Protein AF-A0A7J8QFJ9-F1 (afdb_monomer_lite)

InterPro domains:
  IPR011205 Uncharacterised conserved protein UCP015417, vWA [PTHR31373] (1-65)
  IPR056690 Domain of unknown function DUF7788 [PF25043] (13-65)

Organism: Gossypium raimondii (NCBI:txid29730)

Sequence (73 aa):
MVEDVGKKRKLTNCIAVCDVSGSMFGIPMDVAVALELLVSELSEEPWKGKVITFSANPQLHLVKGGCNTPNPY

Secondary structure (DSSP, 8-state):
--HHHHTT--BTT--EEEE-SGGGTTHHHHHHHHHHHHHHHHBPTTTTTEEEEESSS-EEEE-----------

Radius of gyration: 14.22 Å; chains: 1; bounding box: 33×33×33 Å

Structure (mmCIF, N/CA/C/O backbone):
data_AF-A0A7J8QFJ9-F1
#
_entry.id   AF-A0A7J8QFJ9-F1
#
loop_
_atom_site.group_PDB
_atom_site.id
_atom_site.type_symbol
_atom_site.label_atom_id
_atom_site.label_alt_id
_atom_site.label_comp_id
_atom_site.label_asym_id
_atom_site.label_entity_id
_atom_site.label_seq_id
_atom_site.pdbx_PDB_ins_code
_atom_site.Cartn_x
_atom_site.Cartn_y
_atom_site.Cartn_z
_atom_site.occupancy
_atom_site.B_iso_or_equiv
_atom_site.auth_seq_id
_atom_site.auth_comp_id
_atom_site.auth_asym_id
_atom_site.auth_atom_id
_atom_site.pdbx_PDB_model_num
ATOM 1 N N . MET A 1 1 ? -18.204 -8.224 -7.074 1.00 52.91 1 MET A N 1
ATOM 2 C CA . MET A 1 1 ? -16.898 -8.898 -6.866 1.00 52.91 1 MET A CA 1
ATOM 3 C C . MET A 1 1 ? -15.992 -8.163 -5.869 1.00 52.91 1 MET A C 1
ATOM 5 O O . MET A 1 1 ? -15.218 -8.828 -5.201 1.00 52.91 1 MET A O 1
ATOM 9 N N . VAL A 1 2 ? -16.131 -6.840 -5.688 1.00 52.47 2 VAL A N 1
ATOM 10 C CA . VAL A 1 2 ? -15.432 -6.065 -4.631 1.00 52.47 2 VAL A CA 1
ATOM 11 C C . VAL A 1 2 ? -16.180 -6.102 -3.283 1.00 52.47 2 VAL A C 1
ATOM 13 O O . VAL A 1 2 ? -15.580 -6.098 -2.214 1.00 52.47 2 VAL A O 1
ATOM 16 N N . GLU A 1 3 ? -17.506 -6.234 -3.321 1.00 55.00 3 GLU A N 1
ATOM 17 C CA . GLU A 1 3 ? -18.367 -6.214 -2.128 1.00 55.00 3 GLU A CA 1
ATOM 18 C C . GLU A 1 3 ? -18.232 -7.465 -1.237 1.00 55.00 3 GLU A C 1
ATOM 20 O O . GLU A 1 3 ? -18.401 -7.382 -0.020 1.00 55.00 3 GLU A O 1
ATOM 25 N N . ASP A 1 4 ? -17.876 -8.622 -1.809 1.00 55.50 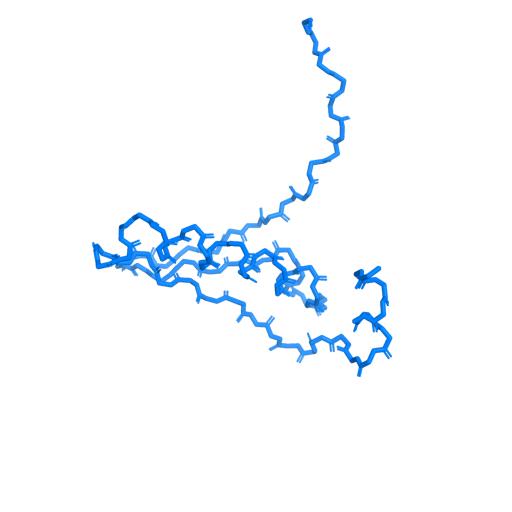4 ASP A N 1
ATOM 26 C CA . ASP A 1 4 ? -17.707 -9.873 -1.051 1.00 55.50 4 ASP A CA 1
ATOM 27 C C . ASP A 1 4 ? -16.430 -9.895 -0.201 1.00 55.50 4 ASP A C 1
ATOM 29 O O . ASP A 1 4 ? -16.374 -10.577 0.826 1.00 55.50 4 ASP A O 1
ATOM 33 N N . VAL A 1 5 ? -15.417 -9.110 -0.578 1.00 55.53 5 VAL A N 1
ATOM 34 C CA . VAL A 1 5 ? -14.176 -8.969 0.200 1.00 55.53 5 VAL A CA 1
ATOM 35 C C . VAL A 1 5 ? -14.412 -8.074 1.423 1.00 55.53 5 VAL A C 1
ATOM 37 O O . VAL A 1 5 ? -13.885 -8.345 2.501 1.00 55.53 5 VAL A O 1
ATOM 40 N N . GLY A 1 6 ? -15.313 -7.090 1.314 1.00 50.59 6 GLY A N 1
ATOM 41 C CA . GLY A 1 6 ? -15.722 -6.233 2.433 1.00 50.59 6 GLY A CA 1
ATOM 42 C C . GLY A 1 6 ? -16.466 -6.969 3.557 1.00 50.59 6 GLY A C 1
ATOM 43 O O . GLY A 1 6 ? -16.427 -6.531 4.706 1.00 50.59 6 GLY A O 1
ATOM 44 N N . LYS A 1 7 ? -17.101 -8.114 3.262 1.00 49.19 7 LYS A N 1
ATOM 45 C CA . LYS A 1 7 ? -17.827 -8.931 4.253 1.00 49.19 7 LYS A CA 1
ATOM 46 C C . LYS A 1 7 ? -16.931 -9.834 5.106 1.00 49.19 7 LYS A C 1
ATOM 48 O O . LYS A 1 7 ? -17.397 -10.308 6.140 1.00 49.19 7 LYS A O 1
ATOM 53 N N . LYS A 1 8 ? -15.679 -10.101 4.707 1.00 50.91 8 LYS A N 1
ATOM 54 C CA . LYS A 1 8 ? -14.855 -11.148 5.350 1.00 50.91 8 LYS A CA 1
ATOM 55 C C . LYS A 1 8 ? -13.800 -10.679 6.347 1.00 50.91 8 LYS A C 1
ATOM 57 O O . LYS A 1 8 ? -13.321 -11.524 7.093 1.00 50.91 8 LYS A O 1
ATOM 62 N N . ARG A 1 9 ? -13.487 -9.384 6.400 1.00 54.41 9 ARG A N 1
ATOM 63 C CA . ARG A 1 9 ? -12.739 -8.653 7.447 1.00 54.41 9 ARG A CA 1
ATOM 64 C C . ARG A 1 9 ? -12.163 -7.437 6.742 1.00 54.41 9 ARG A C 1
ATOM 66 O O . ARG A 1 9 ? -11.318 -7.590 5.865 1.00 54.41 9 ARG A O 1
ATOM 73 N N . LYS A 1 10 ? -12.613 -6.243 7.105 1.00 60.78 10 LYS A N 1
ATOM 74 C CA . LYS A 1 10 ? -11.885 -5.041 6.714 1.00 60.78 10 LYS A CA 1
ATOM 75 C C . LYS A 1 10 ? -10.515 -5.086 7.388 1.00 60.78 10 LYS A C 1
ATOM 77 O O . LYS A 1 10 ? -10.401 -5.570 8.518 1.00 60.78 10 LYS A O 1
ATOM 82 N N . LEU A 1 11 ? -9.475 -4.677 6.675 1.00 64.50 11 LEU A N 1
ATOM 83 C CA . LEU A 1 11 ? -8.113 -4.752 7.186 1.00 64.50 11 LEU A CA 1
ATOM 84 C C . LEU A 1 11 ? -7.935 -3.678 8.269 1.00 64.50 11 LEU A C 1
ATOM 86 O O . LEU A 1 11 ? -7.668 -2.511 7.984 1.00 64.50 11 LEU A O 1
ATOM 90 N N . THR A 1 12 ? -8.138 -4.066 9.528 1.00 62.66 12 THR A N 1
ATOM 91 C CA . THR A 1 12 ? -7.951 -3.191 10.687 1.00 62.66 12 THR A CA 1
ATOM 92 C C . THR A 1 12 ? -6.450 -2.961 10.882 1.00 62.66 12 THR A C 1
ATOM 94 O O . THR A 1 12 ? -5.738 -3.895 11.249 1.00 62.66 12 THR A O 1
ATOM 97 N N . ASN A 1 13 ? -5.972 -1.735 10.656 1.00 67.19 13 ASN A N 1
ATOM 98 C CA . ASN A 1 13 ? -4.563 -1.321 10.793 1.00 67.19 13 ASN A CA 1
ATOM 99 C C . ASN A 1 13 ? -3.578 -1.850 9.732 1.00 67.19 13 ASN A C 1
ATOM 101 O O . ASN A 1 13 ? -2.409 -2.073 10.044 1.00 67.19 13 ASN A O 1
ATOM 105 N N . CYS A 1 14 ? -4.003 -2.013 8.478 1.00 69.69 14 CYS A N 1
ATOM 106 C CA . CYS A 1 14 ? -3.061 -2.255 7.381 1.00 69.69 14 CYS A CA 1
ATOM 107 C C . CYS A 1 14 ? -2.740 -0.959 6.633 1.00 69.69 14 CYS A C 1
ATOM 109 O O . CYS A 1 14 ? -3.641 -0.251 6.180 1.00 69.69 14 CYS A O 1
ATOM 111 N N . ILE A 1 15 ? -1.445 -0.685 6.477 1.00 77.62 15 ILE A N 1
ATOM 112 C CA . ILE A 1 15 ? -0.925 0.354 5.595 1.00 77.62 15 ILE A CA 1
ATOM 113 C C . ILE A 1 15 ? -0.183 -0.312 4.448 1.00 77.62 15 ILE A C 1
ATOM 115 O O . ILE A 1 15 ? 0.616 -1.226 4.659 1.00 77.62 15 ILE A O 1
ATOM 119 N N . ALA A 1 16 ? -0.497 0.116 3.236 1.00 80.25 16 ALA A N 1
ATOM 120 C CA . ALA A 1 16 ? 0.191 -0.352 2.055 1.00 80.25 16 ALA A CA 1
ATOM 121 C C . ALA A 1 16 ? 1.457 0.497 1.860 1.00 80.25 16 ALA A C 1
ATOM 123 O O . ALA A 1 16 ? 1.427 1.715 2.062 1.00 80.25 16 ALA A O 1
ATOM 124 N N . VAL A 1 17 ? 2.571 -0.178 1.576 1.00 81.12 17 VAL A N 1
ATOM 125 C CA . VAL A 1 17 ? 3.875 0.444 1.348 1.00 81.12 17 VAL A CA 1
ATOM 126 C C . VAL A 1 17 ? 4.413 -0.081 0.024 1.00 81.12 17 VAL A C 1
ATOM 128 O O . VAL A 1 17 ? 4.704 -1.275 -0.082 1.00 81.12 17 VAL A O 1
ATOM 131 N N . CYS A 1 18 ? 4.533 0.786 -0.976 1.00 77.69 18 CYS A N 1
ATOM 132 C CA . CYS A 1 18 ? 5.055 0.425 -2.292 1.00 77.69 18 CYS A CA 1
ATOM 133 C C . CYS A 1 18 ? 6.529 0.804 -2.427 1.00 77.69 18 CYS A C 1
ATOM 135 O O . CYS A 1 18 ? 6.887 1.977 -2.330 1.00 77.69 18 CYS A O 1
ATOM 137 N N . ASP A 1 19 ? 7.385 -0.174 -2.718 1.00 76.81 19 ASP A N 1
ATOM 138 C CA . ASP A 1 19 ? 8.752 0.080 -3.171 1.00 76.81 19 ASP A CA 1
ATOM 139 C C . ASP A 1 19 ? 8.724 0.721 -4.563 1.00 76.81 19 ASP A C 1
ATOM 141 O O . ASP A 1 19 ? 8.116 0.201 -5.494 1.00 76.81 19 ASP A O 1
ATOM 145 N N . VAL A 1 20 ? 9.331 1.900 -4.687 1.00 69.38 20 VAL A N 1
ATOM 146 C CA . VAL A 1 20 ? 9.485 2.620 -5.961 1.00 69.38 20 VAL A CA 1
ATOM 147 C C . VAL A 1 20 ? 10.961 2.783 -6.326 1.00 69.38 20 VAL A C 1
ATOM 149 O O . VAL A 1 20 ? 11.332 3.672 -7.095 1.00 69.38 20 VAL A O 1
ATOM 152 N N . SER A 1 21 ? 11.831 1.946 -5.754 1.00 71.00 21 SER A N 1
ATOM 153 C CA . SER A 1 21 ? 13.249 1.907 -6.095 1.00 71.00 21 SER A CA 1
ATOM 154 C C . SER A 1 21 ? 13.462 1.543 -7.569 1.00 71.00 21 SER A C 1
ATOM 156 O O . SER A 1 21 ? 12.615 0.941 -8.228 1.00 71.00 21 SER A O 1
ATOM 158 N N . GLY A 1 22 ? 14.615 1.935 -8.120 1.00 66.38 22 GLY A N 1
ATOM 159 C CA . GLY A 1 22 ? 14.893 1.845 -9.560 1.00 66.38 22 GLY A CA 1
ATOM 160 C C . GLY A 1 22 ? 14.830 0.433 -10.165 1.00 66.38 22 GLY A C 1
ATOM 161 O O . GLY A 1 22 ? 14.794 0.309 -11.386 1.00 66.38 22 GLY A O 1
ATOM 162 N N . SER A 1 23 ? 14.783 -0.625 -9.347 1.00 65.88 23 SER A N 1
ATOM 163 C CA . SER A 1 23 ? 14.569 -2.012 -9.784 1.00 65.88 23 SER A CA 1
ATOM 164 C C . SER A 1 23 ? 13.108 -2.328 -10.135 1.00 65.88 23 SER A C 1
ATOM 166 O O . SER A 1 23 ? 12.851 -3.335 -10.792 1.00 65.88 23 SER A O 1
ATOM 168 N N . MET A 1 24 ? 12.157 -1.477 -9.736 1.00 66.94 24 MET A N 1
ATOM 169 C CA . MET A 1 24 ? 10.720 -1.660 -9.972 1.00 66.94 24 MET A CA 1
ATOM 170 C C . MET A 1 24 ? 10.234 -1.059 -11.303 1.00 66.94 24 MET A C 1
ATOM 172 O O . MET A 1 24 ? 9.037 -1.025 -11.557 1.00 66.94 24 MET A O 1
ATOM 176 N N . PHE A 1 25 ? 11.128 -0.598 -12.183 1.00 66.06 25 PHE A N 1
ATOM 177 C CA . PHE A 1 25 ? 10.737 0.061 -13.433 1.00 66.06 25 PHE A CA 1
ATOM 178 C C . PHE A 1 25 ? 9.939 -0.865 -14.377 1.00 66.06 25 PHE A C 1
ATOM 180 O O . PHE A 1 25 ? 10.370 -1.974 -14.697 1.00 66.06 25 PHE A O 1
ATOM 187 N N . GLY A 1 26 ? 8.788 -0.385 -14.862 1.00 78.94 26 GLY A N 1
ATOM 188 C CA . GLY A 1 26 ? 7.907 -1.091 -15.798 1.00 78.94 26 GLY A CA 1
ATOM 189 C C . GLY A 1 26 ? 6.750 -1.828 -15.112 1.00 78.94 26 GLY A C 1
ATOM 190 O O . GLY A 1 26 ? 6.194 -1.356 -14.127 1.00 78.94 26 GLY A O 1
ATOM 191 N N . ILE A 1 27 ? 6.423 -3.021 -15.619 1.00 78.81 27 ILE A N 1
ATOM 192 C CA . ILE A 1 27 ? 5.315 -3.876 -15.148 1.00 78.81 27 ILE A CA 1
ATOM 193 C C . ILE A 1 27 ? 5.267 -4.066 -13.617 1.00 78.81 27 ILE A C 1
ATOM 195 O O . ILE A 1 27 ? 4.168 -4.022 -13.060 1.00 78.81 27 ILE A O 1
ATOM 199 N N . PRO A 1 28 ? 6.388 -4.290 -12.897 1.00 78.81 28 PRO A N 1
ATOM 200 C CA . PRO A 1 28 ? 6.299 -4.542 -11.463 1.00 78.81 28 PRO A CA 1
ATOM 201 C C . PRO A 1 28 ? 5.857 -3.306 -10.656 1.00 78.81 28 PRO A C 1
ATOM 203 O O . PRO A 1 28 ? 5.204 -3.483 -9.630 1.00 78.81 28 PRO A O 1
ATOM 206 N N . MET A 1 29 ? 6.111 -2.079 -11.130 1.00 80.12 29 MET A N 1
ATOM 207 C CA . MET A 1 29 ? 5.572 -0.853 -10.524 1.00 80.12 29 MET A CA 1
ATOM 208 C C . MET A 1 29 ? 4.062 -0.730 -10.746 1.00 80.12 29 MET A C 1
ATOM 210 O O . MET A 1 29 ? 3.341 -0.442 -9.795 1.00 80.12 29 MET A O 1
ATOM 214 N N . ASP A 1 30 ? 3.564 -1.016 -11.952 1.00 81.12 30 ASP A N 1
ATOM 215 C CA . ASP A 1 30 ? 2.122 -0.945 -12.244 1.00 81.12 30 ASP A CA 1
ATOM 216 C C . ASP A 1 30 ? 1.318 -1.917 -11.368 1.00 81.12 30 ASP A C 1
ATOM 218 O O . ASP A 1 30 ? 0.273 -1.566 -10.813 1.00 81.12 30 ASP A O 1
ATOM 222 N N . VAL A 1 31 ? 1.833 -3.140 -11.195 1.00 84.19 31 VAL A N 1
ATOM 223 C CA . VAL A 1 31 ? 1.217 -4.155 -10.328 1.00 84.19 31 VAL A CA 1
ATOM 224 C C . VAL A 1 31 ? 1.257 -3.726 -8.861 1.00 84.19 31 VAL A C 1
ATOM 226 O O . VAL A 1 31 ? 0.264 -3.899 -8.151 1.00 84.19 31 VAL A O 1
ATOM 229 N N . ALA A 1 32 ? 2.375 -3.155 -8.403 1.00 83.19 32 ALA A N 1
ATOM 230 C CA . ALA A 1 32 ? 2.515 -2.690 -7.029 1.00 83.19 32 ALA A CA 1
ATOM 231 C C . ALA A 1 32 ? 1.543 -1.540 -6.719 1.00 83.19 32 ALA A C 1
ATOM 233 O O . ALA A 1 32 ? 0.821 -1.619 -5.727 1.00 83.19 32 ALA A O 1
ATOM 234 N N . VAL A 1 33 ? 1.429 -0.549 -7.609 1.00 81.31 33 VAL A N 1
ATOM 235 C CA . VAL A 1 33 ? 0.477 0.568 -7.478 1.00 81.31 33 VAL A CA 1
ATOM 236 C C . VAL A 1 33 ? -0.970 0.068 -7.476 1.00 81.31 33 VAL A C 1
ATOM 238 O O . VAL A 1 33 ? -1.759 0.468 -6.620 1.00 81.31 33 VAL A O 1
ATOM 241 N N . ALA A 1 34 ? -1.335 -0.840 -8.388 1.00 84.56 34 ALA A N 1
ATOM 242 C CA . ALA A 1 34 ? -2.689 -1.395 -8.440 1.00 84.56 34 ALA A CA 1
ATOM 243 C C . ALA A 1 34 ? -3.060 -2.163 -7.157 1.00 84.56 34 ALA A C 1
ATOM 245 O O . ALA A 1 34 ? -4.180 -2.039 -6.653 1.00 84.56 34 ALA A O 1
ATOM 246 N N . LEU A 1 35 ? -2.117 -2.934 -6.606 1.00 83.25 35 LEU A N 1
ATOM 247 C CA . LEU A 1 35 ? -2.308 -3.646 -5.344 1.00 83.25 35 LEU A CA 1
ATOM 248 C C . LEU A 1 35 ? -2.402 -2.676 -4.159 1.00 83.25 35 LEU A C 1
ATOM 250 O O . LEU A 1 35 ? -3.236 -2.872 -3.277 1.00 83.25 35 LEU A O 1
ATOM 254 N N . GLU A 1 36 ? -1.585 -1.623 -4.147 1.00 83.38 36 GLU A N 1
ATOM 255 C CA . GLU A 1 36 ? -1.580 -0.608 -3.093 1.00 83.38 36 GLU A CA 1
ATOM 256 C C . GLU A 1 36 ? -2.923 0.129 -3.016 1.00 83.38 36 GLU A C 1
ATOM 258 O O . GLU A 1 36 ? -3.484 0.288 -1.931 1.00 83.38 36 GLU A O 1
ATOM 263 N N . LEU A 1 37 ? -3.486 0.488 -4.174 1.00 82.06 37 LEU A N 1
ATOM 264 C CA . LEU A 1 37 ? -4.818 1.084 -4.291 1.00 82.06 37 LEU A CA 1
ATOM 265 C C . LEU A 1 37 ? -5.906 0.149 -3.751 1.00 82.06 37 LEU A C 1
ATOM 267 O O . LEU A 1 37 ? -6.725 0.573 -2.935 1.00 82.06 37 LEU A O 1
ATOM 271 N N . LEU A 1 38 ? -5.878 -1.130 -4.137 1.00 83.31 38 LEU A N 1
ATOM 272 C CA . LEU A 1 38 ? -6.835 -2.126 -3.650 1.00 83.31 38 LEU A CA 1
ATOM 273 C C . LEU A 1 38 ? -6.756 -2.290 -2.125 1.00 83.31 38 LEU A C 1
ATOM 275 O O . LEU A 1 38 ? -7.782 -2.317 -1.445 1.00 83.31 38 LEU A O 1
ATOM 279 N N . VA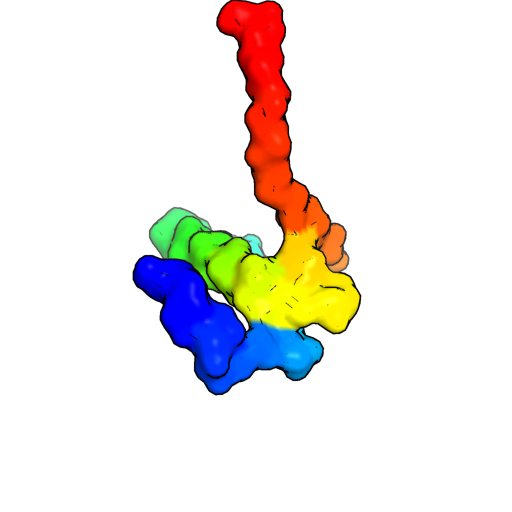L A 1 39 ? -5.546 -2.383 -1.569 1.00 81.62 39 VAL A N 1
ATOM 280 C CA .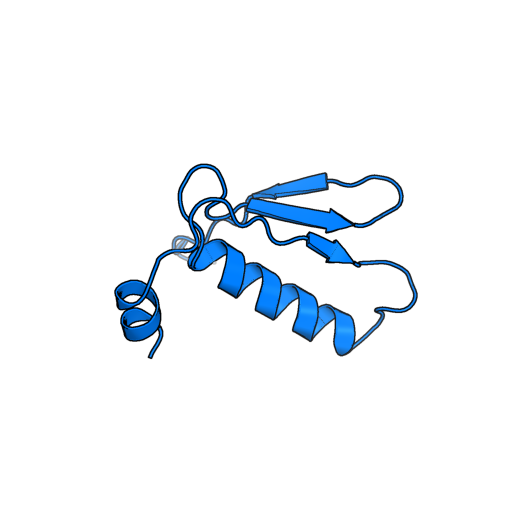 VAL A 1 39 ? -5.345 -2.485 -0.116 1.00 81.62 39 VAL A CA 1
ATOM 281 C C . VAL A 1 39 ? -5.831 -1.213 0.582 1.00 81.62 39 VAL A C 1
ATOM 283 O O . VAL A 1 39 ? -6.494 -1.306 1.611 1.00 81.62 39 VAL A O 1
ATOM 286 N N . SER A 1 40 ? -5.576 -0.038 0.006 1.00 81.00 40 SER A N 1
ATOM 287 C CA . SER A 1 40 ? -6.021 1.247 0.551 1.00 81.00 40 SER A CA 1
ATOM 288 C C . SER A 1 40 ? -7.551 1.382 0.605 1.00 81.00 40 SER A C 1
ATOM 290 O O . SER A 1 40 ? -8.082 1.978 1.547 1.00 81.00 40 SER A O 1
ATOM 292 N N . GLU A 1 41 ? -8.270 0.800 -0.361 1.00 80.31 41 GLU A N 1
ATOM 293 C CA . GLU A 1 41 ? -9.740 0.737 -0.369 1.00 80.31 41 GLU A CA 1
ATOM 294 C C . GLU A 1 41 ? -10.304 -0.270 0.645 1.00 80.31 41 GLU A C 1
ATOM 296 O O . GLU A 1 41 ? -11.363 -0.029 1.237 1.00 80.31 41 GLU A O 1
ATOM 301 N N . LEU A 1 42 ? -9.603 -1.388 0.856 1.00 79.00 42 LEU A N 1
ATOM 302 C CA . LEU A 1 42 ? -9.978 -2.438 1.811 1.00 79.00 42 LEU A CA 1
ATOM 303 C C . LEU A 1 42 ? -9.618 -2.094 3.270 1.00 79.00 42 LEU A C 1
ATOM 305 O O . LEU A 1 42 ? -10.179 -2.695 4.197 1.00 79.00 42 LEU A O 1
ATOM 309 N N . SER A 1 43 ? -8.695 -1.155 3.482 1.00 78.00 43 SER A N 1
ATOM 310 C CA . SER A 1 43 ? -8.285 -0.668 4.800 1.00 78.00 43 SER A CA 1
ATOM 311 C C . SER A 1 43 ? -9.336 0.232 5.459 1.00 78.00 43 SER A C 1
ATOM 313 O O . SER A 1 43 ? -10.089 0.960 4.809 1.00 78.00 43 SER A O 1
ATOM 315 N N . GLU A 1 44 ? -9.378 0.193 6.792 1.00 78.12 44 GLU A N 1
ATOM 316 C CA . GLU A 1 44 ? -10.215 1.080 7.608 1.00 78.12 44 GLU A CA 1
ATOM 317 C C . GLU A 1 44 ? -9.500 2.374 8.022 1.00 78.12 44 GLU A C 1
ATOM 319 O O . GLU A 1 44 ? -8.280 2.520 7.915 1.00 78.12 44 GLU A O 1
ATOM 324 N N . GLU A 1 45 ? -10.287 3.341 8.499 1.00 75.19 45 GLU A N 1
ATOM 325 C CA . GLU A 1 45 ? -9.764 4.554 9.130 1.00 75.19 45 GLU A CA 1
ATOM 326 C C . GLU A 1 45 ? -8.810 4.188 10.283 1.00 75.19 45 GLU A C 1
ATOM 328 O O . GLU A 1 45 ? -9.107 3.267 11.048 1.00 75.19 45 GLU A O 1
ATOM 333 N N . PRO A 1 46 ? -7.662 4.875 10.432 1.00 72.38 46 PRO A N 1
ATOM 334 C CA . PRO A 1 46 ? -7.277 6.135 9.786 1.00 72.38 46 PRO A CA 1
ATOM 335 C C . PRO A 1 46 ? -6.468 5.972 8.486 1.00 72.38 46 PRO A C 1
ATOM 337 O O . PRO A 1 46 ? -5.938 6.963 7.982 1.00 72.38 46 PRO A O 1
ATOM 340 N N . TRP A 1 47 ? -6.286 4.748 7.986 1.00 76.25 47 TRP A N 1
ATOM 341 C CA . TRP A 1 47 ? -5.376 4.433 6.872 1.00 76.25 47 TRP A CA 1
ATOM 342 C C . TRP A 1 47 ? -6.079 4.267 5.528 1.00 76.25 47 TRP A C 1
ATOM 344 O O . TRP A 1 47 ? -5.422 4.148 4.497 1.00 76.25 47 TRP A O 1
ATOM 354 N N . LYS A 1 48 ? -7.410 4.294 5.533 1.00 79.38 48 LYS A N 1
ATOM 355 C CA . LYS A 1 48 ? -8.225 4.262 4.327 1.00 79.38 48 LYS A CA 1
ATOM 356 C C . LYS A 1 48 ? -7.831 5.384 3.366 1.00 79.38 48 LYS A C 1
ATOM 358 O O . LYS A 1 48 ? -7.756 6.552 3.750 1.00 79.38 48 LYS A O 1
ATOM 363 N N . GLY A 1 49 ? -7.571 5.027 2.111 1.00 79.19 49 GLY A N 1
ATOM 364 C CA . GLY A 1 49 ? -7.143 5.986 1.092 1.00 79.19 49 GLY A CA 1
ATOM 365 C C . GLY A 1 49 ? -5.750 6.578 1.334 1.00 79.19 49 GLY A C 1
ATOM 366 O O . GLY A 1 49 ? -5.416 7.581 0.711 1.00 79.19 49 GLY A O 1
ATOM 367 N N . LYS A 1 50 ? -4.934 6.022 2.239 1.00 82.12 50 LYS A N 1
ATOM 368 C CA . LYS A 1 50 ? -3.530 6.413 2.426 1.00 82.12 50 LYS A CA 1
ATOM 369 C C . LYS A 1 50 ? -2.602 5.326 1.899 1.00 82.12 50 LYS 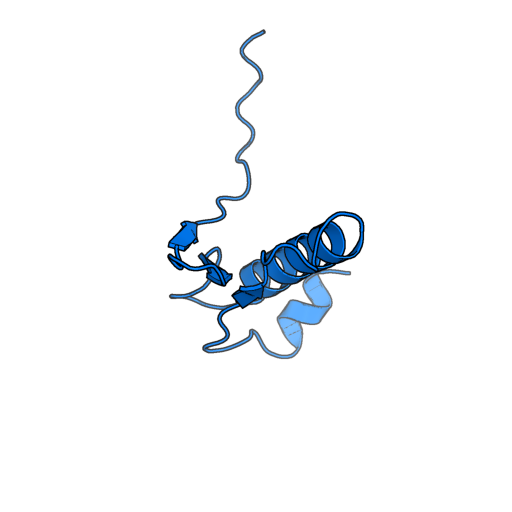A C 1
ATOM 371 O O . LYS A 1 50 ? -2.877 4.139 2.071 1.00 82.12 50 LYS A O 1
ATOM 376 N N . VAL A 1 51 ? -1.506 5.750 1.285 1.00 82.62 51 VAL A N 1
ATOM 377 C CA . VAL A 1 51 ? -0.455 4.885 0.736 1.00 82.62 51 VAL A CA 1
ATOM 378 C C . VAL A 1 51 ? 0.916 5.497 1.028 1.00 82.62 51 VAL A C 1
ATOM 380 O O . VAL A 1 51 ? 1.029 6.726 1.110 1.00 82.62 51 VAL A O 1
ATOM 383 N N . ILE A 1 52 ? 1.946 4.677 1.245 1.00 83.31 52 ILE A N 1
ATOM 384 C CA . ILE A 1 52 ? 3.310 5.152 1.527 1.00 83.31 52 ILE A CA 1
ATOM 385 C C . ILE A 1 52 ? 4.246 4.667 0.434 1.00 83.31 52 ILE A C 1
ATOM 387 O O . ILE A 1 52 ? 4.418 3.471 0.227 1.00 83.31 52 ILE A O 1
ATOM 391 N N . THR A 1 53 ? 4.956 5.599 -0.187 1.00 81.31 53 THR A N 1
ATOM 392 C CA . THR A 1 53 ? 6.041 5.239 -1.097 1.00 81.31 53 THR A CA 1
ATOM 393 C C . THR A 1 53 ? 7.313 4.945 -0.307 1.00 81.31 53 THR A C 1
ATOM 395 O O . THR A 1 53 ? 7.743 5.727 0.543 1.00 81.31 53 THR A O 1
ATOM 398 N N . PHE A 1 54 ? 7.939 3.810 -0.586 1.00 73.94 54 PHE A N 1
ATOM 399 C CA . PHE A 1 54 ? 9.260 3.459 -0.093 1.00 73.94 54 PHE A CA 1
ATOM 400 C C . PHE A 1 54 ? 10.296 3.956 -1.102 1.00 73.94 54 PHE A C 1
ATOM 402 O O . PHE A 1 54 ? 10.490 3.402 -2.184 1.00 73.94 54 PHE A O 1
ATOM 409 N N . SER A 1 55 ? 10.921 5.073 -0.744 1.00 70.50 55 SER A N 1
ATOM 410 C CA . SER A 1 55 ? 12.013 5.711 -1.475 1.00 70.50 55 SER A CA 1
ATOM 411 C C . SER A 1 55 ? 12.994 6.326 -0.470 1.00 70.50 55 SER A C 1
ATOM 413 O O . SER A 1 55 ? 12.758 6.270 0.737 1.00 70.50 55 SER A O 1
ATOM 415 N N . ALA A 1 56 ? 14.079 6.950 -0.942 1.00 72.56 56 ALA A N 1
ATOM 416 C CA . ALA A 1 56 ? 15.022 7.659 -0.068 1.00 72.56 56 ALA A CA 1
ATOM 417 C C . ALA A 1 56 ? 14.335 8.702 0.843 1.00 72.56 56 ALA A C 1
ATOM 419 O O . ALA A 1 56 ? 14.805 8.938 1.951 1.00 72.56 56 ALA A O 1
ATOM 420 N N . ASN A 1 57 ? 13.204 9.266 0.396 1.00 74.50 57 ASN A N 1
ATOM 421 C CA . ASN A 1 57 ? 12.336 10.145 1.176 1.00 74.50 57 ASN A CA 1
ATOM 422 C C . ASN A 1 57 ? 10.895 9.610 1.125 1.00 74.50 57 ASN A C 1
ATOM 424 O O . ASN A 1 57 ? 10.160 9.953 0.192 1.00 74.50 57 ASN A O 1
ATOM 428 N N . PRO A 1 58 ? 10.472 8.769 2.085 1.00 77.44 58 PRO A N 1
ATOM 429 C CA . PRO A 1 58 ? 9.131 8.201 2.070 1.00 77.44 58 PRO A CA 1
ATOM 430 C C . PRO A 1 58 ? 8.074 9.296 2.227 1.00 77.44 58 PRO A C 1
ATOM 432 O O . PRO A 1 58 ? 8.172 10.146 3.115 1.00 77.44 58 PRO A O 1
ATOM 435 N N . GLN A 1 59 ? 7.055 9.276 1.368 1.00 78.62 59 GLN A N 1
ATOM 436 C CA . GLN A 1 59 ? 5.947 10.230 1.408 1.00 78.62 59 GLN A CA 1
ATOM 437 C C . GLN A 1 59 ? 4.617 9.502 1.579 1.00 78.62 59 GLN A C 1
ATOM 439 O O . GLN A 1 59 ? 4.365 8.466 0.964 1.00 78.62 59 GLN A O 1
ATOM 444 N N . LEU A 1 60 ? 3.760 10.067 2.433 1.00 83.06 60 LEU A N 1
ATOM 445 C CA . LEU A 1 60 ? 2.391 9.608 2.629 1.00 83.06 60 LEU A CA 1
ATOM 446 C C . LEU A 1 60 ? 1.495 10.287 1.593 1.00 83.06 60 LEU A C 1
ATOM 448 O O . LEU A 1 60 ? 1.272 11.498 1.659 1.00 83.06 60 LEU A O 1
ATOM 452 N N . HIS A 1 61 ? 0.956 9.509 0.664 1.00 80.94 61 HIS A N 1
ATOM 453 C CA . HIS A 1 61 ? 0.021 9.997 -0.339 1.00 80.94 61 HIS A CA 1
ATOM 454 C C . HIS A 1 61 ? -1.412 9.658 0.070 1.00 80.94 61 HIS A C 1
ATOM 456 O O . HIS A 1 61 ? -1.708 8.554 0.527 1.00 80.94 61 HIS A O 1
ATOM 462 N N . LEU A 1 62 ? -2.312 10.628 -0.093 1.00 81.88 62 LEU A N 1
ATOM 463 C CA . LEU A 1 62 ? -3.745 10.427 0.075 1.00 81.88 62 LEU A CA 1
ATOM 464 C C . LEU A 1 62 ? -4.369 10.196 -1.303 1.00 81.88 62 LEU A C 1
ATOM 466 O O . LEU A 1 62 ? -4.472 11.119 -2.114 1.00 81.88 62 LEU A O 1
ATOM 470 N N . VAL A 1 63 ? -4.806 8.972 -1.551 1.00 75.94 63 VAL A N 1
ATOM 471 C CA . VAL A 1 63 ? -5.558 8.583 -2.735 1.00 75.94 63 VAL A CA 1
ATOM 472 C C . VAL A 1 63 ? -7.013 8.992 -2.521 1.00 75.94 63 VAL A C 1
ATOM 474 O O . VAL A 1 63 ? -7.776 8.338 -1.810 1.00 75.94 63 VAL A O 1
ATOM 477 N N . LYS A 1 64 ? -7.416 10.105 -3.138 1.00 68.88 64 LYS A N 1
ATOM 478 C CA . LYS A 1 64 ? -8.831 10.460 -3.269 1.00 68.88 64 LYS A CA 1
ATOM 479 C C . LYS A 1 64 ? -9.372 9.820 -4.542 1.00 68.88 64 LYS A C 1
ATOM 481 O O . LYS A 1 64 ? -8.959 10.195 -5.635 1.00 68.88 64 LYS A O 1
ATOM 486 N N . GLY A 1 65 ? -10.313 8.888 -4.396 1.00 62.25 65 GLY A N 1
ATOM 487 C CA . GLY A 1 65 ? -11.118 8.416 -5.521 1.00 62.25 65 GLY A CA 1
ATOM 488 C C . GLY A 1 65 ? -11.800 9.613 -6.183 1.00 62.25 65 GLY A C 1
ATOM 489 O O . GLY A 1 65 ? -12.416 10.432 -5.497 1.00 62.25 65 GLY A O 1
ATOM 490 N N . GLY A 1 66 ? -11.622 9.761 -7.495 1.00 53.03 66 GLY A N 1
ATOM 491 C CA . GLY A 1 66 ? -12.160 10.886 -8.249 1.00 53.03 66 GLY A CA 1
ATOM 492 C C . GLY A 1 66 ? -13.677 10.950 -8.110 1.00 53.03 66 GLY A C 1
ATOM 493 O O . GLY A 1 66 ? -14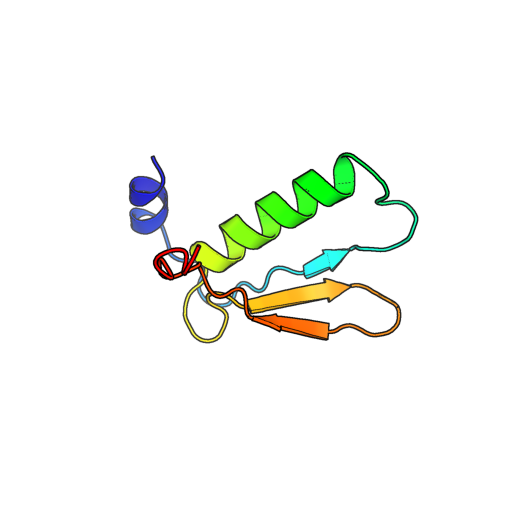.398 10.128 -8.668 1.00 53.03 66 GLY A O 1
ATOM 494 N N . CYS A 1 67 ? -14.174 11.946 -7.379 1.00 41.91 67 CYS A N 1
ATOM 495 C CA . CYS A 1 67 ? -15.521 12.431 -7.617 1.00 41.91 67 CYS A CA 1
ATOM 496 C C . CYS A 1 67 ? -15.520 13.000 -9.035 1.00 41.91 67 CYS A C 1
ATOM 498 O O . CYS A 1 67 ? -14.653 13.814 -9.351 1.00 41.91 67 CYS A O 1
ATOM 500 N N . ASN A 1 68 ? -16.459 12.545 -9.864 1.00 51.34 68 ASN A N 1
ATOM 501 C CA . ASN A 1 68 ? -16.777 13.119 -11.164 1.00 51.34 68 ASN A CA 1
ATOM 502 C C . ASN A 1 68 ? -16.730 14.652 -11.090 1.00 51.34 68 ASN A C 1
ATOM 504 O O . ASN A 1 68 ? -17.697 15.285 -10.669 1.00 51.34 68 ASN A O 1
ATOM 508 N N . THR A 1 69 ? -15.629 15.270 -11.509 1.00 48.97 69 THR A N 1
ATOM 509 C CA . THR A 1 69 ? -15.714 16.642 -11.987 1.00 48.97 69 THR A CA 1
ATOM 510 C C . THR A 1 69 ? -16.351 16.527 -13.362 1.00 48.97 69 THR A C 1
ATOM 512 O O . THR A 1 69 ? -15.768 15.844 -14.211 1.00 48.97 69 THR A O 1
ATOM 515 N N . PRO A 1 70 ? -17.540 17.111 -13.605 1.00 49.38 70 PRO A N 1
ATOM 516 C CA . PRO A 1 70 ? -18.016 17.241 -14.967 1.00 49.38 70 PRO A CA 1
ATOM 517 C C . PRO A 1 70 ? -16.920 17.996 -15.713 1.00 49.38 70 PRO A C 1
ATOM 519 O O . PRO A 1 70 ? -16.506 19.076 -15.293 1.00 49.38 70 PRO A O 1
ATOM 522 N N . ASN A 1 71 ? -16.376 17.341 -16.732 1.00 46.34 71 ASN A N 1
ATOM 523 C CA . ASN A 1 71 ? -15.415 17.909 -17.655 1.00 46.34 71 ASN A CA 1
ATOM 524 C C . ASN A 1 71 ? -15.869 19.336 -18.036 1.00 46.34 71 ASN A C 1
ATOM 526 O O . ASN A 1 71 ? -16.979 19.469 -18.553 1.00 46.34 71 ASN A O 1
ATOM 530 N N . PRO A 1 72 ? -15.091 20.398 -17.750 1.00 53.12 72 PRO A N 1
ATOM 531 C CA . PRO A 1 72 ? -15.45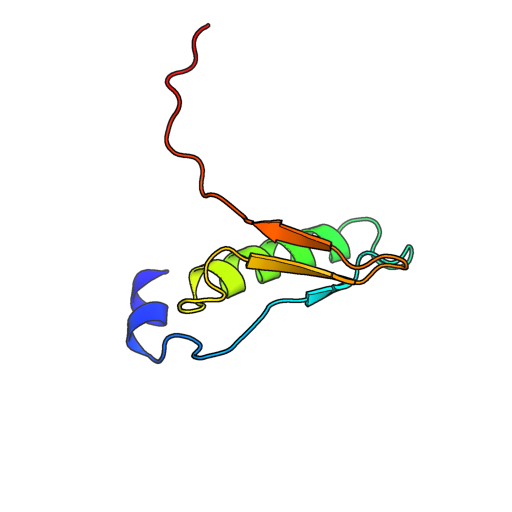6 21.752 -18.152 1.00 53.12 72 PRO A CA 1
ATOM 532 C C . PRO A 1 72 ? -15.093 22.070 -19.616 1.00 53.12 72 PRO A C 1
ATOM 534 O O . PRO A 1 72 ? -15.064 23.247 -19.972 1.00 53.12 72 PRO A O 1
ATOM 537 N N . TYR A 1 73 ? -14.836 21.059 -20.457 1.00 45.09 73 TYR A N 1
ATOM 538 C CA . TYR A 1 73 ? -14.583 21.214 -21.894 1.00 45.09 73 TYR A CA 1
ATOM 539 C C . TYR A 1 73 ? -15.452 20.296 -22.753 1.00 45.09 73 TYR A C 1
ATOM 541 O O . TYR A 1 73 ? -15.339 19.060 -22.605 1.00 45.09 73 TYR A O 1
#

pLDDT: mean 70.45, std 12.28, range [41.91, 84.56]

Foldseek 3Di:
DLVVLLVPDQPEDDEQEAEPPPVCPDPNNVVSVVVNLSNLCSHDPPSRQWHWYDDPDIDIDRHDDDDDPPPPD